Protein AF-A0A812S7A6-F1 (afdb_monomer_lite)

Sequence (115 aa):
EIRSRLQELPEWMLEGLEVVQLSRLTKKKLSFPCYGMQWGAAIYLYPMDESLIEYFPHPPRPEQVVEAKMFGAVWEEDEDGYWRLEWTEDTIKDFYLNNVLIHELGHLLDTRNNN

pLDDT: mean 81.8, std 12.56, range [34.72, 92.38]

Foldseek 3Di:
DLVVLVVVDDPVLLPLADEEAEDEDDPVCVVDVQQWDADGNYIYGYDDDPQQKDKAQDDDDPVVCVLCVVLPWDWDQDPVRIIMIHDDPRSVVCCCRPPNVVVNSVVVVVVVPPD

Secondary structure (DSSP, 8-state):
-HHHHHHTS-HHHHTT--EEEEPPP-GGGGS----EEEETTEEEE-PPPTT-EEEESSPPPHHHHHHHHHHT-EEEE-TTS-EEEE--HHHHHHHIIIIIHHHHHHHHHHGGG--

Radius of gyration: 15.59 Å; chains: 1; bounding box: 33×32×45 Å

Structure (mmCIF, N/CA/C/O backbone):
data_AF-A0A812S7A6-F1
#
_entry.id   AF-A0A812S7A6-F1
#
loop_
_atom_site.group_PDB
_ato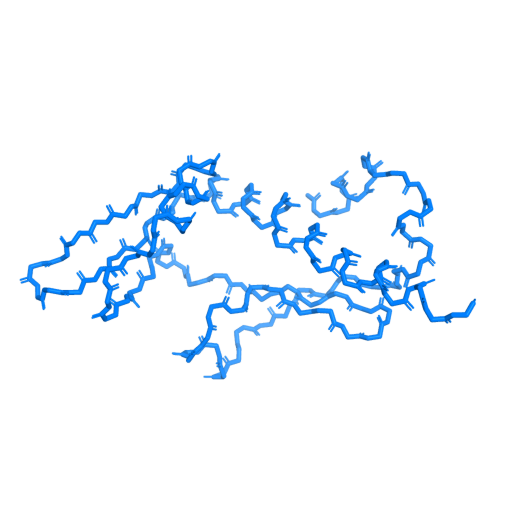m_site.id
_atom_site.type_symbol
_atom_site.label_atom_id
_atom_site.label_alt_id
_atom_site.label_comp_id
_atom_site.label_asym_id
_atom_site.label_entity_id
_atom_site.label_seq_id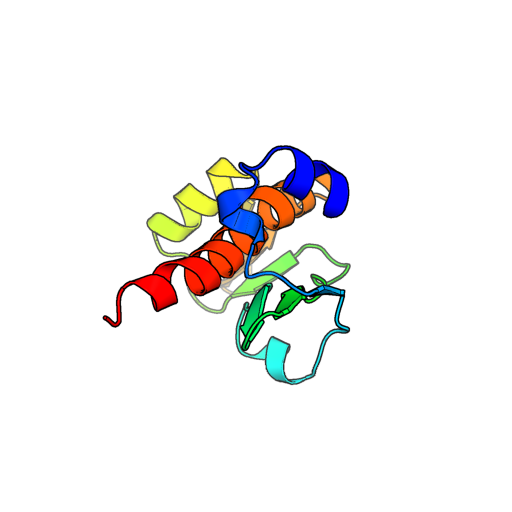
_atom_site.pdbx_PDB_ins_code
_atom_site.Cartn_x
_atom_site.Cartn_y
_atom_site.Cartn_z
_atom_site.occupancy
_atom_site.B_iso_or_equiv
_atom_site.auth_seq_id
_atom_site.auth_comp_id
_atom_site.auth_asym_id
_atom_site.auth_atom_id
_atom_site.pdbx_PDB_model_num
ATOM 1 N N . GLU A 1 1 ? 1.715 -8.389 11.767 1.00 84.25 1 GLU A N 1
ATOM 2 C CA . GLU A 1 1 ? 2.189 -7.166 11.085 1.00 84.25 1 GLU A CA 1
ATOM 3 C C . GLU A 1 1 ? 1.129 -6.072 11.066 1.00 84.25 1 GLU A C 1
ATOM 5 O O . GLU A 1 1 ? 1.308 -5.127 11.815 1.00 84.25 1 GLU A O 1
ATOM 10 N N . ILE A 1 2 ? -0.006 -6.217 10.362 1.00 86.56 2 ILE A N 1
ATOM 11 C CA . ILE A 1 2 ? -1.083 -5.190 10.333 1.00 86.56 2 ILE A CA 1
ATOM 12 C C . ILE A 1 2 ? -1.476 -4.710 11.733 1.00 86.56 2 ILE A C 1
ATOM 14 O O . ILE A 1 2 ? -1.446 -3.520 12.012 1.00 86.56 2 ILE A O 1
ATOM 18 N N . ARG A 1 3 ? -1.786 -5.637 12.648 1.00 88.06 3 ARG A N 1
ATOM 19 C CA . ARG A 1 3 ? -2.142 -5.283 14.030 1.00 88.06 3 ARG A CA 1
ATOM 20 C C . ARG A 1 3 ? -1.034 -4.500 14.741 1.00 88.06 3 ARG A C 1
ATOM 22 O O . ARG A 1 3 ? -1.339 -3.545 15.437 1.00 88.06 3 ARG A O 1
ATOM 29 N N . SER A 1 4 ? 0.221 -4.907 14.562 1.00 89.44 4 SER A N 1
ATOM 30 C CA . SER A 1 4 ? 1.379 -4.232 15.157 1.00 89.44 4 SER A CA 1
ATOM 31 C C . SER A 1 4 ? 1.514 -2.806 14.629 1.00 89.44 4 SER A C 1
ATOM 33 O O . SER A 1 4 ? 1.731 -1.897 15.413 1.00 89.44 4 SER A O 1
ATOM 35 N N . ARG A 1 5 ? 1.289 -2.598 13.326 1.00 88.62 5 ARG A N 1
ATOM 36 C CA . ARG A 1 5 ? 1.292 -1.261 12.719 1.00 88.62 5 ARG A CA 1
ATOM 37 C C . ARG A 1 5 ? 0.152 -0.388 13.212 1.00 88.62 5 ARG A C 1
ATOM 39 O O . ARG A 1 5 ? 0.383 0.755 13.570 1.00 88.62 5 ARG A O 1
ATOM 46 N N . LEU A 1 6 ? -1.058 -0.932 13.319 1.00 88.81 6 LEU A N 1
ATOM 47 C CA . LEU A 1 6 ? -2.182 -0.183 13.886 1.00 88.81 6 LEU A CA 1
ATOM 48 C C . LEU A 1 6 ? -1.914 0.226 15.343 1.00 88.81 6 LEU A C 1
ATOM 50 O O . LEU A 1 6 ? -2.278 1.323 15.730 1.00 88.81 6 LEU A O 1
ATOM 54 N N . GLN A 1 7 ? -1.229 -0.605 16.134 1.00 91.25 7 GLN A N 1
ATOM 55 C CA . GLN A 1 7 ? -0.857 -0.273 17.517 1.00 91.25 7 GLN A CA 1
ATOM 56 C C . GLN A 1 7 ? 0.149 0.884 17.638 1.00 91.25 7 GLN A C 1
ATOM 58 O O . GLN A 1 7 ? 0.256 1.466 18.714 1.00 91.25 7 GLN A O 1
ATOM 63 N N . GLU A 1 8 ? 0.886 1.211 16.574 1.00 91.50 8 GLU A N 1
ATOM 64 C CA . GLU A 1 8 ? 1.791 2.369 16.537 1.00 91.50 8 GLU A CA 1
ATOM 65 C C . GLU A 1 8 ? 1.027 3.688 16.311 1.00 91.50 8 GLU A C 1
ATOM 67 O O . GLU A 1 8 ? 1.576 4.767 16.543 1.00 91.50 8 GLU A O 1
ATOM 72 N N . LEU A 1 9 ? -0.237 3.617 15.876 1.00 88.81 9 LEU A N 1
ATOM 73 C CA . LEU A 1 9 ? -1.068 4.784 15.601 1.00 88.81 9 LEU A CA 1
ATOM 74 C C . LEU A 1 9 ? -1.777 5.291 16.867 1.00 88.81 9 LEU A C 1
ATOM 76 O O . LEU A 1 9 ? -2.104 4.510 17.764 1.00 88.81 9 LEU A O 1
ATOM 80 N N . PRO A 1 10 ? -2.074 6.601 16.943 1.00 91.12 10 PRO A N 1
ATOM 81 C CA . PRO A 1 10 ? -2.922 7.147 17.993 1.00 91.12 10 PRO A CA 1
ATOM 82 C C . PRO A 1 10 ? -4.297 6.468 18.037 1.00 91.12 10 PRO A C 1
ATOM 84 O O . PRO A 1 10 ? -4.929 6.274 17.001 1.00 91.12 10 PRO A O 1
ATOM 87 N N . GLU A 1 11 ? -4.801 6.195 19.242 1.00 88.69 11 GLU A N 1
ATOM 88 C CA . GLU A 1 11 ? -6.084 5.504 19.453 1.00 88.69 11 GLU A CA 1
ATOM 89 C C . GLU A 1 11 ? -7.255 6.179 18.721 1.00 88.69 11 GLU A C 1
ATOM 91 O O . GLU A 1 11 ? -8.072 5.497 18.105 1.00 88.69 11 GLU A O 1
ATOM 96 N N . TRP A 1 12 ? -7.275 7.517 18.680 1.00 88.25 12 TRP A N 1
ATOM 97 C CA . TRP A 1 12 ? -8.314 8.291 17.992 1.00 88.25 12 TRP A CA 1
ATOM 98 C C . TRP A 1 12 ? -8.409 7.995 16.487 1.00 88.25 12 TRP A C 1
ATOM 100 O O . TRP A 1 12 ? -9.479 8.152 15.901 1.00 88.25 12 TRP A O 1
ATOM 110 N N . MET A 1 13 ? -7.314 7.558 15.851 1.00 87.81 13 MET A N 1
ATOM 111 C CA . MET A 1 13 ? -7.323 7.173 14.436 1.00 87.81 13 MET A CA 1
ATOM 112 C C . MET A 1 13 ? -8.033 5.833 14.212 1.00 87.81 13 MET A C 1
ATOM 114 O O . MET A 1 13 ? -8.492 5.560 13.108 1.00 87.81 13 MET A O 1
ATOM 118 N N . LEU A 1 14 ? -8.121 4.993 15.246 1.00 89.75 14 LEU A N 1
ATOM 119 C CA . LEU A 1 14 ? -8.680 3.644 15.175 1.00 89.75 14 LEU A CA 1
ATOM 120 C C . LEU A 1 14 ? -10.127 3.566 15.675 1.00 89.75 14 LEU A C 1
ATOM 122 O O . LEU A 1 14 ? -10.774 2.551 15.448 1.00 89.75 14 LEU A O 1
ATOM 126 N N . GLU A 1 15 ? -10.644 4.611 16.330 1.00 87.06 15 GLU A N 1
ATOM 127 C CA . GLU A 1 15 ? -11.976 4.624 16.965 1.00 87.06 15 GLU A CA 1
ATOM 128 C C . GLU A 1 15 ? -13.115 4.188 16.033 1.00 87.06 15 GLU A C 1
ATOM 130 O O . GLU A 1 15 ? -14.055 3.532 16.474 1.00 87.06 15 GLU A O 1
ATOM 135 N N . GLY A 1 16 ? -13.044 4.558 14.752 1.00 85.94 16 GLY A N 1
ATOM 136 C CA . GLY A 1 16 ? -14.064 4.208 13.760 1.00 85.94 16 GLY A CA 1
ATOM 137 C C . GLY A 1 16 ? -13.768 2.935 12.964 1.00 85.94 16 GLY A C 1
ATOM 138 O O . GLY A 1 16 ? -14.576 2.565 12.116 1.00 85.94 16 GLY A O 1
ATOM 139 N N . LEU A 1 17 ? -12.624 2.283 13.191 1.00 91.31 17 LEU A N 1
ATOM 140 C CA . LEU A 1 17 ? -12.216 1.078 12.474 1.00 91.31 17 LEU A CA 1
ATOM 141 C C . LEU A 1 17 ? -12.701 -0.172 13.219 1.00 91.31 17 LEU A C 1
ATOM 143 O O . LEU A 1 17 ? -12.173 -0.534 14.267 1.00 91.31 17 LEU A O 1
ATOM 147 N N . GLU A 1 18 ? -13.665 -0.883 12.640 1.00 91.44 18 GLU A N 1
ATOM 148 C CA . GLU A 1 18 ? -14.190 -2.132 13.202 1.00 91.44 18 GLU A CA 1
ATOM 149 C C . GLU A 1 18 ? -13.374 -3.352 12.764 1.00 91.44 18 GLU A C 1
ATOM 151 O O . GLU A 1 18 ? -13.139 -4.273 13.550 1.00 91.44 18 GLU A O 1
ATOM 156 N N . VAL A 1 19 ? -12.943 -3.389 11.498 1.00 92.06 19 VAL A N 1
ATOM 157 C CA . VAL A 1 19 ? -12.259 -4.560 10.942 1.00 92.06 19 VAL A CA 1
ATOM 158 C C . VAL A 1 19 ? -11.303 -4.204 9.807 1.00 92.06 19 VAL A C 1
ATOM 160 O O . VAL A 1 19 ? -11.617 -3.413 8.920 1.00 92.06 19 VAL A O 1
ATOM 163 N N . VAL A 1 20 ? -10.143 -4.867 9.800 1.00 90.12 20 VAL A N 1
ATOM 164 C CA . VAL A 1 20 ? -9.281 -4.971 8.616 1.00 90.12 20 VAL A CA 1
ATOM 165 C C . VAL A 1 20 ? -9.400 -6.383 8.058 1.00 90.12 20 VAL A C 1
ATOM 167 O O . VAL A 1 20 ? -9.019 -7.353 8.718 1.00 90.12 20 VAL A O 1
ATOM 170 N N . GLN A 1 21 ? -9.940 -6.506 6.849 1.00 89.50 21 GLN A N 1
ATOM 171 C CA . GLN A 1 21 ? -10.179 -7.780 6.188 1.00 89.50 21 GLN A CA 1
ATOM 172 C C . GLN A 1 21 ? -9.162 -8.025 5.072 1.00 89.50 21 GLN A C 1
ATOM 174 O O . GLN A 1 21 ? -9.102 -7.295 4.083 1.00 89.50 21 GLN A O 1
ATOM 179 N N . LEU A 1 22 ? -8.426 -9.130 5.191 1.00 87.81 22 LEU A N 1
ATOM 180 C CA . LEU A 1 22 ? -7.615 -9.666 4.102 1.00 87.81 22 LEU A CA 1
ATOM 181 C C . LEU A 1 22 ? -8.528 -10.376 3.103 1.00 87.81 22 LEU A C 1
ATOM 183 O O . LEU A 1 22 ? -9.084 -11.441 3.382 1.00 87.81 22 LEU A O 1
ATOM 187 N N . SER A 1 23 ? -8.723 -9.753 1.949 1.00 82.19 23 SER A N 1
ATOM 188 C CA . SER A 1 23 ? -9.578 -10.262 0.883 1.00 82.19 23 SER A CA 1
ATOM 189 C C . SER A 1 23 ? -8.772 -11.066 -0.125 1.00 82.19 23 SER A C 1
ATOM 191 O O . SER A 1 23 ? -7.559 -10.932 -0.225 1.00 82.19 23 SER A O 1
ATOM 193 N N . ARG A 1 24 ? -9.445 -11.925 -0.893 1.00 74.31 24 ARG A N 1
ATOM 194 C CA . ARG A 1 24 ? -8.827 -12.605 -2.039 1.00 74.31 24 ARG A CA 1
ATOM 195 C C . ARG A 1 24 ? -8.888 -11.704 -3.265 1.00 74.31 24 ARG A C 1
ATOM 197 O O . ARG A 1 24 ? -9.790 -10.873 -3.380 1.00 74.31 24 ARG A O 1
ATOM 204 N N . LEU A 1 25 ? -7.960 -11.908 -4.196 1.00 67.38 25 LEU A N 1
ATOM 205 C CA . LEU A 1 25 ? -8.028 -11.300 -5.521 1.00 67.38 25 LEU A CA 1
ATOM 206 C C . LEU A 1 25 ? -9.405 -11.568 -6.148 1.00 67.38 25 LEU A C 1
ATOM 208 O O . LEU A 1 25 ? -9.849 -12.713 -6.243 1.00 67.38 25 LEU A O 1
ATOM 212 N N . THR A 1 26 ? -10.090 -10.506 -6.571 1.00 59.81 26 THR A N 1
ATOM 213 C CA . THR A 1 26 ? -11.308 -10.614 -7.381 1.00 59.81 26 THR A CA 1
ATOM 214 C C . THR A 1 26 ? -10.978 -10.236 -8.821 1.00 59.81 26 THR A C 1
ATOM 216 O O . THR A 1 26 ? -10.091 -9.421 -9.065 1.00 59.81 26 THR A O 1
ATOM 219 N N . LYS A 1 27 ? -11.706 -10.790 -9.801 1.00 52.97 27 LYS A N 1
ATOM 220 C CA . LYS A 1 27 ? -11.474 -10.525 -11.238 1.00 52.97 27 LYS A CA 1
ATOM 221 C C . LYS A 1 27 ? -11.494 -9.030 -11.611 1.00 52.97 27 LYS A C 1
ATOM 223 O O . LYS A 1 27 ? -10.924 -8.663 -12.629 1.00 52.97 27 LYS A O 1
ATOM 228 N N . LYS A 1 28 ? -12.112 -8.168 -10.788 1.00 49.06 28 LYS A N 1
ATOM 229 C CA . LYS A 1 28 ? -12.129 -6.702 -10.956 1.00 49.06 28 LYS A 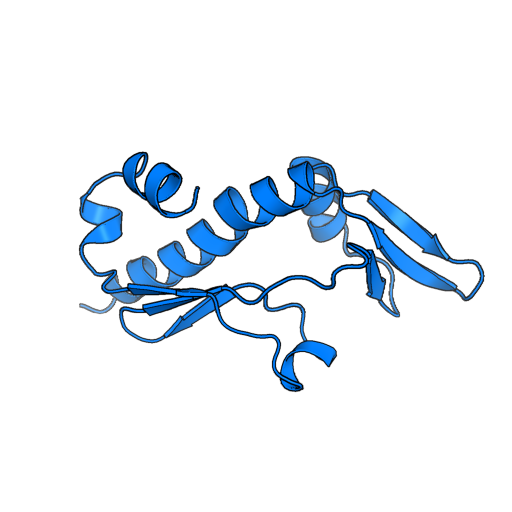CA 1
ATOM 230 C C . LYS A 1 28 ? -10.747 -6.047 -10.813 1.00 49.06 28 LYS A C 1
ATOM 232 O O . LYS A 1 28 ? -10.555 -4.956 -11.338 1.00 49.06 28 LYS A O 1
ATOM 237 N N . LYS A 1 29 ? -9.793 -6.703 -10.143 1.00 52.94 29 LYS A N 1
ATOM 238 C CA . LYS A 1 29 ? -8.444 -6.167 -9.899 1.00 52.94 29 LYS A CA 1
ATOM 239 C C . LYS A 1 29 ? -7.533 -6.188 -11.131 1.00 52.94 29 LYS A C 1
ATOM 241 O O . LYS A 1 29 ? -6.542 -5.479 -11.157 1.00 52.94 29 LYS A O 1
ATOM 246 N N . LEU A 1 30 ? -7.902 -6.930 -12.181 1.00 48.53 30 LEU A N 1
ATOM 247 C CA . LEU A 1 30 ? -7.172 -6.930 -13.457 1.00 48.53 30 LEU A CA 1
ATOM 248 C C . LEU A 1 30 ? -7.264 -5.590 -14.206 1.00 48.53 30 LEU A C 1
ATOM 250 O O . LEU A 1 30 ? -6.581 -5.407 -15.206 1.00 48.53 30 LEU A O 1
ATOM 254 N N . SER A 1 31 ? -8.127 -4.670 -13.764 1.00 41.25 31 SER A N 1
ATOM 255 C CA . SER A 1 31 ? -8.353 -3.391 -14.448 1.00 41.25 31 SER A CA 1
ATOM 256 C C . SER A 1 31 ? -7.953 -2.162 -13.631 1.00 41.25 31 SER A C 1
ATOM 258 O O . SER A 1 31 ? -7.873 -1.084 -14.209 1.00 41.25 31 SER A O 1
ATOM 260 N N . PHE A 1 32 ? -7.697 -2.296 -12.323 1.00 48.88 32 PHE A N 1
ATOM 261 C CA . PHE A 1 32 ? -7.319 -1.174 -11.459 1.00 48.88 32 PHE A CA 1
ATOM 262 C C . PHE A 1 32 ? -6.382 -1.640 -10.333 1.00 48.88 32 PHE A C 1
ATOM 264 O O . PHE A 1 32 ? -6.739 -2.592 -9.627 1.00 48.88 32 PHE A O 1
ATOM 271 N N . PRO A 1 33 ? -5.233 -0.969 -10.112 1.00 55.69 33 PRO A N 1
ATOM 272 C CA . PRO A 1 33 ? -4.323 -1.250 -9.004 1.00 55.69 33 PRO A CA 1
ATOM 273 C C . PRO A 1 33 ? -4.910 -0.708 -7.689 1.00 55.69 33 PRO A C 1
ATOM 275 O O . PRO A 1 33 ? -4.414 0.242 -7.096 1.00 55.69 33 PRO A O 1
ATOM 278 N N . CYS A 1 34 ? -6.027 -1.286 -7.243 1.00 67.25 34 CYS A N 1
ATOM 279 C CA . CYS A 1 34 ? -6.625 -1.000 -5.941 1.00 67.25 34 CYS A CA 1
ATOM 280 C C . CYS A 1 34 ? -6.210 -2.101 -4.964 1.00 67.25 34 CYS A C 1
ATOM 282 O O . CYS A 1 34 ? -6.768 -3.203 -4.957 1.00 67.25 34 CYS A O 1
ATOM 284 N N . TYR A 1 35 ? -5.181 -1.810 -4.173 1.00 79.00 35 TYR A N 1
ATOM 285 C CA . TYR A 1 35 ? -4.652 -2.700 -3.137 1.00 79.00 35 TYR A CA 1
ATOM 286 C C . TYR A 1 35 ? -5.389 -2.571 -1.804 1.00 79.00 35 TYR A C 1
ATOM 288 O O . TYR A 1 35 ? -5.405 -3.518 -1.014 1.00 79.00 35 TYR A O 1
ATOM 296 N N . GLY A 1 36 ? -6.058 -1.439 -1.610 1.00 83.69 36 GLY A N 1
ATOM 297 C CA . GLY A 1 36 ? -6.936 -1.143 -0.495 1.00 83.69 36 GLY A CA 1
ATOM 298 C C . GLY A 1 36 ? -8.328 -0.754 -0.981 1.00 83.69 36 GLY A C 1
ATOM 299 O O . GLY A 1 36 ? -8.534 -0.415 -2.149 1.00 83.69 36 GLY A O 1
ATOM 300 N N . MET A 1 37 ? -9.296 -0.886 -0.084 1.00 85.12 37 MET A N 1
ATOM 301 C CA . MET A 1 37 ? -10.599 -0.254 -0.203 1.00 85.12 37 MET A CA 1
ATOM 302 C C . MET A 1 37 ? -11.186 -0.062 1.188 1.00 85.12 37 MET A C 1
ATOM 304 O O . MET A 1 37 ? -11.400 -1.033 1.914 1.00 85.12 37 MET A O 1
ATOM 308 N N . GLN A 1 38 ? -11.519 1.169 1.531 1.00 87.44 38 GLN A N 1
ATOM 309 C CA . GLN A 1 38 ? -12.354 1.486 2.675 1.00 87.44 38 GLN A CA 1
ATOM 310 C C . GLN A 1 38 ? -13.843 1.405 2.294 1.00 87.44 38 GLN A C 1
ATOM 312 O O . GLN A 1 38 ? -14.271 1.865 1.234 1.00 87.44 38 GLN A O 1
ATOM 317 N N . TRP A 1 39 ? -14.652 0.786 3.158 1.00 84.88 39 TRP A N 1
ATOM 318 C CA . TRP A 1 39 ? -16.111 0.775 3.042 1.00 84.88 39 TRP A CA 1
ATOM 319 C C . TRP A 1 39 ? -16.764 0.707 4.425 1.00 84.88 39 TRP A C 1
ATOM 321 O O . TRP A 1 39 ? -16.639 -0.286 5.144 1.00 84.88 39 TRP A O 1
ATOM 331 N N . GLY A 1 40 ? -17.493 1.761 4.800 1.00 87.38 40 GLY A N 1
ATOM 332 C CA . GLY A 1 40 ? -18.053 1.893 6.148 1.00 87.38 40 GLY A CA 1
ATOM 333 C C . GLY A 1 40 ? -16.952 1.907 7.215 1.00 87.38 40 GLY A C 1
ATOM 334 O O . GLY A 1 40 ? -15.969 2.626 7.086 1.00 87.38 40 GLY A O 1
ATOM 335 N N . ALA A 1 41 ? -17.083 1.090 8.254 1.00 88.31 41 ALA A N 1
ATOM 336 C CA . ALA A 1 41 ? -16.069 0.958 9.304 1.00 88.31 41 ALA A CA 1
ATOM 337 C C . ALA A 1 41 ? -14.989 -0.101 8.990 1.00 88.31 41 ALA A C 1
ATOM 339 O O . ALA A 1 41 ? -14.235 -0.506 9.875 1.00 88.31 41 ALA A O 1
ATOM 340 N N . ALA A 1 42 ? -14.931 -0.599 7.749 1.00 88.88 42 ALA A N 1
ATOM 341 C CA . ALA A 1 42 ? -14.044 -1.685 7.349 1.00 88.88 42 ALA A CA 1
ATOM 342 C C . ALA A 1 42 ? -12.996 -1.235 6.324 1.00 88.88 42 ALA A C 1
ATOM 344 O O . ALA A 1 42 ? -13.294 -0.477 5.399 1.00 88.88 42 ALA A O 1
ATOM 345 N N . ILE A 1 43 ? -11.785 -1.778 6.457 1.00 89.81 43 ILE A N 1
ATOM 346 C CA . ILE A 1 43 ? -10.719 -1.685 5.453 1.00 89.81 43 ILE A CA 1
ATOM 347 C C . ILE A 1 43 ? -10.505 -3.069 4.846 1.00 89.81 43 ILE A C 1
ATOM 349 O O . ILE A 1 43 ? -10.251 -4.045 5.552 1.00 89.81 43 ILE A O 1
ATOM 353 N N . TYR A 1 44 ? -10.569 -3.152 3.525 1.00 88.19 44 TYR A N 1
ATOM 354 C CA . TYR A 1 44 ? -10.297 -4.353 2.752 1.00 88.19 44 TYR A CA 1
ATOM 355 C C . TYR A 1 44 ? -8.923 -4.226 2.108 1.00 88.19 44 TYR A C 1
ATOM 357 O O . TYR A 1 44 ? -8.689 -3.317 1.318 1.00 88.19 44 TYR A O 1
ATOM 365 N N . LEU A 1 45 ? -8.023 -5.157 2.417 1.00 87.19 45 LEU A N 1
ATOM 366 C CA . LEU A 1 45 ? -6.723 -5.260 1.760 1.00 87.19 45 LEU A CA 1
ATOM 367 C C . LEU A 1 45 ? -6.746 -6.449 0.805 1.00 87.19 45 LEU A C 1
ATOM 369 O O . LEU A 1 45 ? -7.111 -7.561 1.195 1.00 87.19 45 LEU A O 1
ATOM 373 N N . TYR A 1 46 ? -6.370 -6.220 -0.447 1.00 85.00 46 TYR A N 1
ATOM 374 C CA . TYR A 1 46 ? -6.347 -7.243 -1.492 1.00 85.00 46 TYR A CA 1
ATOM 375 C C . TYR A 1 46 ? -4.909 -7.651 -1.780 1.00 85.00 46 TYR A C 1
ATOM 377 O O . TYR A 1 46 ? -4.099 -6.751 -1.927 1.00 85.00 46 TYR A O 1
ATOM 385 N N . PRO A 1 47 ? -4.586 -8.937 -1.994 1.00 79.00 47 PRO A N 1
ATOM 386 C CA . PRO A 1 47 ? -3.209 -9.399 -2.141 1.00 79.00 47 PRO A CA 1
ATOM 387 C C . PRO A 1 47 ? -2.612 -8.901 -3.456 1.00 79.00 47 PRO A C 1
ATOM 389 O O . PRO A 1 47 ? -3.347 -8.753 -4.433 1.00 79.00 47 PRO A O 1
ATOM 392 N N . MET A 1 48 ? -1.306 -8.657 -3.507 1.00 75.44 48 MET A N 1
ATOM 393 C CA . MET A 1 48 ? -0.603 -8.446 -4.774 1.00 75.44 48 MET A CA 1
ATOM 394 C C . MET A 1 48 ? -0.477 -9.774 -5.529 1.00 75.44 48 MET A C 1
ATOM 396 O O . MET A 1 48 ? -0.694 -10.843 -4.955 1.00 75.44 48 MET A O 1
ATOM 400 N N . ASP A 1 49 ? -0.185 -9.687 -6.822 1.00 75.25 49 ASP A N 1
ATOM 401 C CA . ASP A 1 49 ? 0.240 -10.840 -7.602 1.00 75.25 49 ASP A CA 1
ATOM 402 C C . ASP A 1 49 ? 1.509 -11.475 -7.000 1.00 75.25 49 ASP A C 1
ATOM 404 O O . ASP A 1 49 ? 2.399 -10.765 -6.530 1.00 75.25 49 ASP A O 1
ATOM 408 N N . GLU A 1 50 ? 1.593 -12.807 -7.003 1.00 77.88 50 GLU A N 1
ATOM 409 C CA . GLU A 1 50 ? 2.739 -13.548 -6.449 1.00 77.88 50 GLU A CA 1
ATOM 410 C C . GLU A 1 50 ? 4.039 -13.294 -7.221 1.00 77.88 50 GLU A C 1
ATOM 412 O O . GLU A 1 50 ? 5.121 -13.481 -6.671 1.00 77.88 50 GLU A O 1
ATOM 417 N N . SER A 1 51 ? 3.944 -12.844 -8.475 1.00 83.62 51 SER A N 1
ATOM 418 C CA . SER A 1 51 ? 5.103 -12.435 -9.268 1.00 83.62 51 SER A CA 1
ATOM 419 C C . SER A 1 51 ? 5.784 -11.178 -8.732 1.00 83.62 51 SER A C 1
ATOM 421 O O . SER A 1 51 ? 6.937 -10.953 -9.080 1.00 83.62 51 SER A O 1
ATOM 423 N N . LEU A 1 52 ? 5.097 -10.374 -7.904 1.00 86.38 52 LEU A N 1
ATOM 424 C CA . LEU A 1 52 ? 5.546 -9.052 -7.443 1.00 86.38 52 LEU A CA 1
ATOM 425 C C . LEU A 1 52 ? 5.862 -8.071 -8.584 1.00 86.38 52 LEU A C 1
ATOM 427 O O . LEU A 1 52 ? 6.546 -7.069 -8.379 1.00 86.38 52 LEU A O 1
ATOM 431 N N . ILE A 1 53 ? 5.346 -8.358 -9.779 1.00 86.00 53 ILE A N 1
ATOM 432 C CA . ILE A 1 53 ? 5.541 -7.561 -10.981 1.00 86.00 53 ILE A CA 1
ATOM 433 C C . ILE A 1 53 ? 4.171 -7.117 -11.480 1.00 86.00 53 ILE A C 1
ATOM 435 O O . ILE A 1 53 ? 3.255 -7.918 -11.666 1.00 86.00 53 ILE A O 1
ATOM 439 N N . GLU A 1 54 ? 4.034 -5.822 -11.727 1.00 83.94 54 GLU A N 1
ATOM 440 C CA . GLU A 1 54 ? 2.843 -5.241 -12.336 1.00 83.94 54 GLU A CA 1
ATOM 441 C C . GLU A 1 54 ? 3.171 -4.701 -13.722 1.00 83.94 54 GLU A C 1
ATOM 443 O O . GLU A 1 54 ? 4.156 -3.986 -13.889 1.00 83.94 54 GLU A O 1
ATOM 448 N N . TYR A 1 55 ? 2.320 -4.994 -14.703 1.00 84.88 55 TYR A N 1
ATOM 449 C CA . TYR A 1 55 ? 2.506 -4.553 -16.083 1.00 84.88 55 TYR A CA 1
ATOM 450 C C . TYR A 1 55 ? 1.552 -3.417 -16.436 1.00 84.88 55 TYR A C 1
ATOM 452 O O . TYR A 1 55 ? 0.340 -3.500 -16.222 1.00 84.88 55 TYR A O 1
ATOM 460 N N . PHE A 1 56 ? 2.102 -2.377 -17.050 1.00 84.88 56 PHE A N 1
ATOM 461 C CA . PHE A 1 56 ? 1.398 -1.172 -17.448 1.00 84.88 56 PHE A CA 1
ATOM 462 C C . PHE A 1 56 ? 1.646 -0.870 -18.930 1.00 84.88 56 PHE A C 1
ATOM 464 O O . PHE A 1 56 ? 2.779 -0.933 -19.399 1.00 84.88 56 PHE A O 1
ATOM 471 N N . PRO A 1 57 ? 0.605 -0.496 -19.694 1.00 84.62 57 PRO A N 1
ATOM 472 C CA . PRO A 1 57 ? 0.751 -0.172 -21.115 1.00 84.62 57 PRO A CA 1
ATOM 473 C C . PRO A 1 57 ? 1.335 1.225 -21.379 1.00 84.62 57 PRO A C 1
ATOM 475 O O . PRO A 1 57 ? 1.548 1.588 -22.530 1.00 84.62 57 PRO A O 1
ATOM 478 N N . HIS A 1 58 ? 1.539 2.040 -20.341 1.00 85.50 58 HIS A N 1
ATOM 479 C CA . HIS A 1 58 ? 2.015 3.417 -20.461 1.00 85.50 58 HIS A CA 1
ATOM 480 C C . HIS A 1 58 ? 3.102 3.694 -19.418 1.00 85.50 58 HIS A C 1
ATOM 482 O O . HIS A 1 58 ? 3.052 3.099 -18.337 1.00 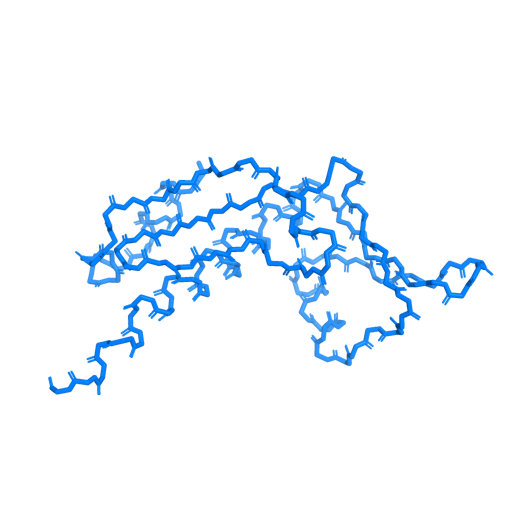85.50 58 HIS A O 1
ATOM 488 N N . PRO A 1 59 ? 4.026 4.632 -19.697 1.00 88.62 59 PRO A N 1
ATOM 489 C CA . PRO A 1 59 ? 5.046 5.031 -18.740 1.00 88.62 59 PRO A CA 1
ATOM 490 C C . PRO A 1 59 ? 4.432 5.594 -17.453 1.00 88.62 59 PRO A C 1
ATOM 492 O O . PRO A 1 59 ? 3.390 6.264 -17.502 1.00 88.62 59 PRO A O 1
ATOM 495 N N . PRO A 1 60 ? 5.083 5.378 -16.299 1.00 87.19 60 PRO A N 1
ATOM 496 C CA . PRO A 1 60 ? 4.624 5.925 -15.034 1.00 87.19 60 PRO A CA 1
ATOM 497 C C . PRO A 1 60 ? 4.695 7.453 -15.040 1.00 87.19 60 PRO A C 1
ATOM 499 O O . PRO A 1 60 ? 5.611 8.067 -15.594 1.00 87.19 60 PRO A O 1
ATOM 502 N N . ARG A 1 61 ? 3.744 8.095 -14.358 1.00 88.25 61 ARG A N 1
ATOM 503 C CA . ARG A 1 61 ? 3.824 9.536 -14.088 1.00 88.25 61 ARG A CA 1
ATOM 504 C C . ARG A 1 61 ? 4.979 9.820 -13.116 1.00 88.25 61 ARG A C 1
ATOM 506 O O . ARG A 1 61 ? 5.277 8.967 -12.279 1.00 88.25 61 ARG A O 1
ATOM 513 N N . PRO A 1 62 ? 5.577 11.027 -13.131 1.00 87.94 62 PRO A N 1
ATOM 514 C CA . PRO A 1 62 ? 6.672 11.372 -12.220 1.00 87.94 62 PRO A CA 1
ATOM 515 C C . PRO A 1 62 ? 6.358 11.111 -10.739 1.00 87.94 62 PRO A C 1
ATOM 517 O O . PRO A 1 62 ? 7.204 10.598 -10.014 1.00 87.94 62 PRO A O 1
ATOM 520 N N . GLU A 1 63 ? 5.128 11.392 -10.308 1.00 84.94 63 GLU A N 1
ATOM 521 C CA . GLU A 1 63 ? 4.649 11.130 -8.943 1.00 84.94 63 GLU A CA 1
ATOM 522 C C . GLU A 1 63 ? 4.689 9.635 -8.588 1.00 84.94 63 GLU A C 1
ATOM 524 O O . GLU A 1 63 ? 5.150 9.276 -7.510 1.00 84.94 63 GLU A O 1
ATOM 529 N N . GLN A 1 64 ? 4.299 8.761 -9.521 1.00 83.75 64 GLN A N 1
ATOM 530 C CA . GLN A 1 64 ? 4.308 7.304 -9.334 1.00 83.75 64 GLN A CA 1
ATOM 531 C C . GLN A 1 64 ? 5.734 6.747 -9.276 1.00 83.75 64 GLN A C 1
ATOM 533 O O . GLN A 1 64 ? 6.000 5.789 -8.556 1.00 83.75 64 GLN A O 1
ATOM 538 N N . VAL A 1 65 ? 6.671 7.356 -10.011 1.00 86.56 65 VAL A N 1
ATOM 539 C CA . VAL A 1 65 ? 8.096 7.003 -9.925 1.00 86.56 65 VAL A CA 1
ATOM 540 C C . VAL A 1 65 ? 8.664 7.390 -8.563 1.00 86.56 65 VAL A C 1
ATOM 542 O O . VAL A 1 65 ? 9.427 6.625 -7.977 1.00 86.56 65 VAL A O 1
ATOM 545 N N . VAL A 1 66 ? 8.319 8.579 -8.062 1.00 86.38 66 VAL A N 1
ATOM 546 C CA . VAL A 1 66 ? 8.770 9.051 -6.747 1.00 86.38 66 VAL A CA 1
ATOM 547 C C . VAL A 1 66 ? 8.201 8.171 -5.639 1.00 86.38 66 VAL A C 1
ATOM 549 O O . VAL A 1 66 ? 8.967 7.708 -4.800 1.00 86.38 66 VAL A O 1
ATOM 552 N N . GLU A 1 67 ? 6.898 7.895 -5.668 1.00 82.75 67 GLU A N 1
ATOM 553 C CA . GLU A 1 67 ? 6.230 7.021 -4.703 1.00 82.75 67 GLU A CA 1
ATOM 554 C C . GLU A 1 67 ? 6.842 5.616 -4.699 1.00 82.75 67 GLU A C 1
ATOM 556 O O . GLU A 1 67 ? 7.302 5.161 -3.656 1.00 82.75 67 GLU A O 1
ATOM 561 N N . ALA A 1 68 ? 6.950 4.961 -5.859 1.00 84.50 68 ALA A N 1
ATOM 562 C CA . ALA A 1 68 ? 7.572 3.642 -5.968 1.00 84.50 68 ALA A CA 1
ATOM 563 C C . ALA A 1 68 ? 8.989 3.626 -5.370 1.00 84.50 68 ALA A C 1
ATOM 565 O O . ALA A 1 68 ? 9.317 2.760 -4.558 1.00 84.50 68 ALA A O 1
ATOM 566 N N . LYS A 1 69 ? 9.809 4.638 -5.685 1.00 86.62 69 LYS A N 1
ATOM 567 C CA . LYS A 1 69 ? 11.169 4.767 -5.143 1.00 86.62 69 LYS A CA 1
ATOM 568 C C . LYS A 1 69 ? 11.206 4.968 -3.630 1.00 86.62 69 LYS A C 1
ATOM 570 O O . LYS A 1 69 ? 12.129 4.461 -3.001 1.00 86.62 69 LYS A O 1
ATOM 575 N N . MET A 1 70 ? 10.240 5.680 -3.042 1.00 84.88 70 MET A N 1
ATOM 576 C CA . MET A 1 70 ? 10.161 5.858 -1.583 1.00 84.88 70 MET A CA 1
ATOM 577 C C . MET A 1 70 ? 10.010 4.523 -0.851 1.00 84.88 70 MET A C 1
ATOM 579 O O . MET A 1 70 ? 10.541 4.375 0.247 1.00 84.88 70 MET A O 1
ATOM 583 N N . PHE A 1 71 ? 9.333 3.558 -1.473 1.00 83.31 71 PHE A N 1
ATOM 584 C CA . PHE A 1 71 ? 9.140 2.218 -0.922 1.00 83.31 71 PHE A CA 1
ATOM 585 C C . PHE A 1 71 ? 10.129 1.187 -1.477 1.00 83.31 71 PHE A C 1
ATOM 587 O O . PHE A 1 71 ? 10.092 0.043 -1.052 1.00 83.31 71 PHE A O 1
ATOM 594 N N . GLY A 1 72 ? 11.041 1.578 -2.374 1.00 86.62 72 GLY A N 1
ATOM 595 C CA . GLY A 1 72 ? 12.086 0.709 -2.928 1.00 86.62 72 GLY A CA 1
ATOM 596 C C . GLY A 1 72 ? 11.664 -0.142 -4.131 1.00 86.62 72 GLY A C 1
ATOM 597 O O . GLY A 1 72 ? 12.382 -1.073 -4.486 1.00 86.62 72 GLY A O 1
ATOM 598 N N . ALA A 1 73 ? 10.533 0.168 -4.764 1.00 88.44 73 ALA A N 1
ATOM 599 C CA . ALA A 1 73 ? 10.137 -0.429 -6.036 1.00 88.44 73 ALA A CA 1
ATOM 600 C C . ALA A 1 73 ? 10.887 0.189 -7.224 1.00 88.44 73 ALA A C 1
ATOM 602 O O . ALA A 1 73 ? 11.287 1.362 -7.197 1.00 88.44 73 ALA A O 1
ATOM 603 N N . VAL A 1 74 ? 11.033 -0.598 -8.290 1.00 90.81 74 VAL A N 1
ATOM 604 C CA . VAL A 1 74 ? 11.757 -0.202 -9.504 1.00 90.81 74 VAL A CA 1
ATOM 605 C C . VAL A 1 74 ? 10.821 -0.240 -10.706 1.00 90.81 74 VAL A C 1
ATOM 607 O O . VAL A 1 74 ? 10.113 -1.215 -10.930 1.00 90.81 74 VAL A O 1
ATOM 610 N N . TRP A 1 75 ? 10.830 0.846 -11.477 1.00 91.12 75 TRP A N 1
ATOM 611 C CA . TRP A 1 75 ? 10.174 0.913 -12.778 1.00 91.12 75 TRP A CA 1
ATOM 612 C C . TRP A 1 75 ? 11.175 0.579 -13.875 1.00 91.12 75 TRP A C 1
ATOM 614 O O . TRP A 1 75 ? 12.235 1.206 -13.938 1.00 91.12 75 TRP A O 1
ATOM 624 N N . GLU A 1 76 ? 10.804 -0.334 -14.764 1.00 92.38 76 GLU A N 1
ATOM 625 C CA . GLU A 1 76 ? 11.588 -0.698 -15.941 1.00 92.38 76 GLU A CA 1
ATOM 626 C C . GLU A 1 76 ? 10.705 -0.719 -17.193 1.00 92.38 76 GLU A C 1
ATOM 628 O O . GLU A 1 76 ? 9.518 -1.043 -17.133 1.00 92.38 76 GLU A O 1
ATOM 633 N N . GLU A 1 77 ? 11.285 -0.340 -18.328 1.00 91.94 77 GLU A N 1
ATOM 634 C CA . GLU A 1 77 ? 10.659 -0.493 -19.640 1.00 91.94 77 GLU A CA 1
ATOM 635 C C . GLU A 1 77 ? 11.038 -1.871 -20.194 1.00 91.94 77 GLU A C 1
ATOM 637 O O . GLU A 1 77 ? 12.215 -2.234 -20.214 1.00 91.94 77 GLU A O 1
ATOM 642 N N . ASP A 1 78 ? 10.035 -2.645 -20.592 1.00 87.44 78 ASP A N 1
ATOM 643 C CA . ASP A 1 78 ? 10.185 -3.967 -21.193 1.00 87.44 78 ASP A CA 1
ATOM 644 C C . ASP A 1 78 ? 10.437 -3.857 -22.708 1.00 87.44 78 ASP A C 1
ATOM 646 O O . ASP A 1 78 ? 10.113 -2.848 -23.341 1.00 87.44 78 ASP A O 1
ATOM 650 N N . GLU A 1 79 ? 10.972 -4.916 -23.315 1.00 81.44 79 GLU A N 1
ATOM 651 C CA . GLU A 1 79 ? 11.334 -4.959 -24.741 1.00 81.44 79 GLU A CA 1
ATOM 652 C C . GLU A 1 79 ? 10.126 -4.737 -25.670 1.00 81.44 79 GLU A C 1
ATOM 654 O O . GLU A 1 79 ? 10.266 -4.184 -26.762 1.00 81.44 79 GLU A O 1
ATOM 659 N N . ASP A 1 80 ? 8.928 -5.104 -25.210 1.00 83.75 80 ASP A N 1
ATOM 660 C CA . ASP A 1 80 ? 7.661 -4.951 -25.932 1.00 83.75 80 ASP A CA 1
ATOM 661 C C . ASP A 1 80 ? 7.021 -3.551 -25.771 1.00 83.75 80 ASP A C 1
ATOM 663 O O . ASP A 1 80 ? 5.893 -3.323 -26.219 1.00 83.75 80 ASP A O 1
ATOM 667 N N . GLY A 1 81 ? 7.708 -2.600 -25.122 1.00 83.31 81 GLY A N 1
ATOM 668 C CA . GLY A 1 81 ? 7.214 -1.236 -24.873 1.00 83.31 81 GLY A CA 1
ATOM 669 C C . GLY A 1 81 ? 6.196 -1.127 -23.730 1.00 83.31 81 GLY A C 1
ATOM 670 O O . GLY A 1 81 ? 5.574 -0.077 -23.544 1.00 83.31 81 GLY A O 1
ATOM 671 N N . TYR A 1 82 ? 6.013 -2.205 -22.964 1.00 88.12 82 TYR A N 1
ATOM 672 C CA . TYR A 1 82 ? 5.290 -2.181 -21.695 1.00 88.12 82 TYR A CA 1
ATOM 673 C C . TYR A 1 82 ? 6.193 -1.670 -20.577 1.00 88.12 82 TYR A C 1
ATOM 675 O O . TYR A 1 82 ? 7.413 -1.736 -20.654 1.00 88.12 82 TYR A O 1
ATOM 683 N N . TRP A 1 83 ? 5.582 -1.178 -19.511 1.00 89.19 83 TRP A N 1
ATOM 684 C CA . TRP A 1 83 ? 6.279 -0.747 -18.309 1.00 89.19 83 TRP A CA 1
ATOM 685 C C . TRP A 1 83 ? 5.984 -1.720 -17.189 1.00 89.19 83 TRP A C 1
ATOM 687 O O . TRP A 1 83 ? 4.819 -2.000 -16.910 1.00 89.19 83 TRP A O 1
ATOM 697 N N . ARG A 1 84 ? 7.028 -2.222 -16.539 1.00 89.62 84 ARG A N 1
ATOM 698 C CA . ARG A 1 84 ? 6.898 -3.097 -15.382 1.00 89.62 84 ARG A CA 1
ATOM 699 C C . ARG A 1 84 ? 7.303 -2.374 -14.107 1.00 89.62 84 ARG A C 1
ATOM 701 O O . ARG A 1 84 ? 8.281 -1.626 -14.088 1.00 89.62 84 ARG A O 1
ATOM 708 N N . LEU A 1 85 ? 6.527 -2.593 -13.054 1.00 88.69 85 LEU A N 1
ATOM 709 C CA . LEU A 1 85 ? 6.841 -2.172 -11.697 1.00 88.69 85 LEU A CA 1
ATOM 710 C C . LEU A 1 85 ? 7.185 -3.411 -10.884 1.00 88.69 85 LEU A C 1
ATOM 712 O O . LEU A 1 85 ? 6.329 -4.274 -10.696 1.00 88.69 85 LEU A O 1
ATOM 716 N N . GLU A 1 86 ? 8.428 -3.487 -10.426 1.00 89.81 86 GLU A N 1
ATOM 717 C CA . GLU A 1 86 ? 8.936 -4.621 -9.666 1.00 89.81 86 GLU A CA 1
ATOM 718 C C . GLU A 1 86 ? 9.032 -4.292 -8.181 1.00 89.81 86 GLU A C 1
ATOM 720 O O . GLU A 1 86 ? 9.587 -3.261 -7.772 1.00 89.81 86 GLU A O 1
ATOM 725 N N . TRP A 1 87 ? 8.526 -5.218 -7.375 1.00 88.56 87 TRP A N 1
ATOM 726 C CA . TRP A 1 87 ? 8.606 -5.185 -5.928 1.00 88.56 87 TRP A CA 1
ATOM 727 C C . TRP A 1 87 ? 9.419 -6.370 -5.405 1.00 88.56 87 TRP A C 1
ATOM 729 O O . TRP A 1 87 ? 9.458 -7.449 -5.990 1.00 88.56 87 TRP A O 1
ATOM 739 N N . THR A 1 88 ? 10.040 -6.187 -4.246 1.00 88.44 88 THR A N 1
ATOM 740 C CA . THR A 1 88 ? 10.514 -7.291 -3.413 1.00 88.44 88 THR A CA 1
ATOM 741 C C . THR A 1 88 ? 9.472 -7.556 -2.335 1.00 88.44 88 THR A C 1
ATOM 743 O O . THR A 1 88 ? 8.618 -6.711 -2.064 1.00 88.44 88 THR A O 1
ATOM 746 N N . GLU A 1 89 ? 9.535 -8.718 -1.683 1.00 86.31 89 GLU A N 1
ATOM 747 C CA . GLU A 1 89 ? 8.617 -9.016 -0.579 1.00 86.31 89 GLU A CA 1
ATOM 748 C C . GLU A 1 89 ? 8.669 -7.968 0.538 1.00 86.31 89 GLU A C 1
ATOM 750 O O . GLU A 1 89 ? 7.648 -7.680 1.160 1.00 86.31 89 GLU A O 1
ATOM 755 N N . ASP A 1 90 ? 9.843 -7.408 0.812 1.00 86.06 90 ASP A N 1
ATOM 756 C CA . ASP A 1 90 ? 10.008 -6.432 1.884 1.00 86.06 90 ASP A CA 1
ATOM 757 C C . ASP A 1 90 ? 9.475 -5.060 1.459 1.00 86.06 90 ASP A C 1
ATOM 759 O O . ASP A 1 90 ? 8.716 -4.435 2.202 1.00 86.06 90 ASP A O 1
ATOM 763 N N . THR A 1 91 ? 9.784 -4.623 0.233 1.00 86.50 91 THR A N 1
ATOM 764 C CA . THR A 1 91 ? 9.335 -3.318 -0.279 1.00 86.50 91 THR A CA 1
ATOM 765 C C . THR A 1 91 ? 7.825 -3.280 -0.453 1.00 86.50 91 THR A C 1
ATOM 767 O O . THR A 1 91 ? 7.187 -2.280 -0.112 1.00 86.50 91 THR A O 1
ATOM 770 N N . ILE A 1 92 ? 7.219 -4.388 -0.898 1.00 83.75 92 ILE A N 1
ATOM 771 C CA . ILE A 1 92 ? 5.767 -4.440 -1.025 1.00 83.75 92 ILE A CA 1
ATOM 772 C C . ILE A 1 92 ? 5.069 -4.443 0.331 1.00 83.75 92 ILE A C 1
ATOM 774 O O . ILE A 1 92 ? 4.033 -3.795 0.485 1.00 83.75 92 ILE A O 1
ATOM 778 N N . LYS A 1 93 ? 5.623 -5.131 1.337 1.00 85.62 93 LYS A N 1
ATOM 779 C CA . LYS A 1 93 ? 5.063 -5.118 2.697 1.00 85.62 93 LYS A CA 1
ATOM 780 C C . LYS A 1 93 ? 5.063 -3.702 3.257 1.00 85.62 93 LYS A C 1
ATOM 782 O O . LYS A 1 93 ? 4.039 -3.265 3.784 1.00 85.62 93 LYS A O 1
ATOM 787 N N . ASP A 1 94 ? 6.164 -2.973 3.095 1.00 85.38 94 ASP A N 1
ATOM 788 C CA . ASP A 1 94 ? 6.254 -1.586 3.548 1.00 85.38 94 ASP A CA 1
ATOM 789 C C . ASP A 1 94 ? 5.290 -0.667 2.792 1.00 85.38 94 ASP A C 1
ATOM 791 O O . ASP A 1 94 ? 4.612 0.145 3.425 1.00 85.38 94 ASP A O 1
ATOM 795 N N . PHE A 1 95 ? 5.146 -0.827 1.474 1.00 84.62 95 PHE A N 1
ATOM 796 C CA . PHE A 1 95 ? 4.138 -0.099 0.701 1.00 84.62 95 PHE A CA 1
ATOM 797 C C . PHE A 1 95 ? 2.713 -0.388 1.199 1.00 84.62 95 PHE A C 1
ATOM 799 O O . PHE A 1 95 ? 1.931 0.534 1.433 1.00 84.62 95 PHE A O 1
ATOM 806 N N . TYR A 1 96 ? 2.365 -1.652 1.444 1.00 84.38 96 TYR A N 1
ATOM 807 C CA . TYR A 1 96 ? 1.034 -2.013 1.940 1.00 84.38 96 TYR A CA 1
ATOM 808 C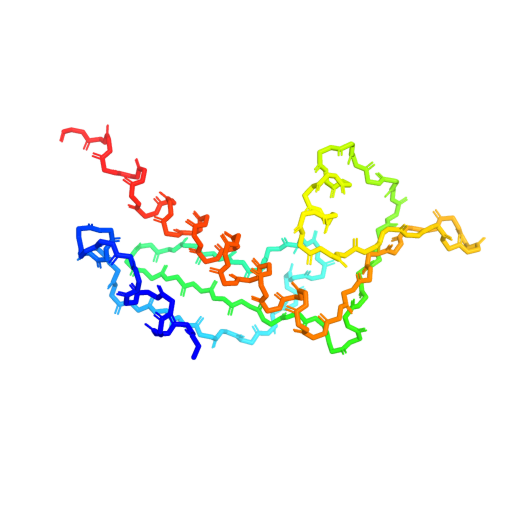 C . TYR A 1 96 ? 0.733 -1.439 3.316 1.00 84.38 96 TYR A C 1
ATOM 810 O O . TYR A 1 96 ? -0.362 -0.934 3.561 1.00 84.38 96 TYR A O 1
ATOM 818 N N . LEU A 1 97 ? 1.679 -1.576 4.238 1.00 85.25 97 LEU A N 1
ATOM 819 C CA . LEU A 1 97 ? 1.457 -1.229 5.632 1.00 85.25 97 LEU A CA 1
ATOM 820 C C . LEU A 1 97 ? 1.504 0.279 5.864 1.00 85.25 97 LEU A C 1
ATOM 822 O O . LEU A 1 97 ? 0.751 0.774 6.698 1.00 85.25 97 LEU A O 1
ATOM 826 N N . ASN A 1 98 ? 2.360 0.995 5.135 1.00 84.19 98 ASN A N 1
ATOM 827 C CA . ASN A 1 98 ? 2.615 2.410 5.393 1.00 84.19 98 ASN A CA 1
ATOM 828 C C . ASN A 1 98 ? 1.932 3.339 4.388 1.00 84.19 98 ASN A C 1
ATOM 830 O O . ASN A 1 98 ? 1.652 4.483 4.731 1.00 84.19 98 ASN A O 1
ATOM 834 N N . ASN A 1 99 ? 1.659 2.872 3.168 1.00 84.81 99 ASN A N 1
ATOM 835 C CA . ASN A 1 99 ? 0.940 3.657 2.170 1.00 84.81 99 ASN A CA 1
ATOM 836 C C . ASN A 1 99 ? -0.522 3.218 2.104 1.00 84.81 99 ASN A C 1
ATOM 838 O O . ASN A 1 99 ? -1.393 3.938 2.579 1.00 84.81 99 ASN A O 1
ATOM 842 N N . VAL A 1 100 ? -0.789 1.999 1.625 1.00 86.19 100 VAL A N 1
ATOM 843 C CA . VAL A 1 100 ? -2.160 1.538 1.349 1.00 86.19 100 VAL A CA 1
ATOM 844 C C . VAL A 1 100 ? -3.025 1.556 2.610 1.00 86.19 100 VAL A C 1
ATOM 846 O O . VAL A 1 100 ? -4.073 2.189 2.632 1.00 86.19 100 VAL A O 1
ATOM 849 N N . LEU A 1 101 ? -2.587 0.904 3.690 1.00 87.75 101 LEU A N 1
ATOM 850 C CA . LEU A 1 101 ? -3.364 0.834 4.930 1.00 87.75 101 LEU A CA 1
ATOM 851 C C . LEU A 1 101 ? -3.631 2.223 5.528 1.00 87.75 101 LEU A C 1
ATOM 853 O O . LEU A 1 101 ? -4.740 2.484 5.990 1.00 87.75 101 LEU A O 1
ATOM 857 N N . ILE A 1 102 ? -2.630 3.105 5.511 1.00 87.88 102 ILE A N 1
ATOM 858 C CA . ILE A 1 102 ? -2.747 4.461 6.060 1.00 87.88 102 ILE A CA 1
ATOM 859 C C . ILE A 1 102 ? -3.641 5.334 5.174 1.00 87.88 102 ILE A C 1
ATOM 861 O O . ILE A 1 102 ? -4.428 6.114 5.702 1.00 87.88 102 ILE A O 1
ATOM 865 N N . HIS A 1 103 ? -3.584 5.168 3.852 1.00 87.25 103 HIS A N 1
ATOM 866 C CA . HIS A 1 103 ? -4.465 5.836 2.896 1.00 87.25 103 HIS A CA 1
ATOM 867 C C . HIS A 1 103 ? -5.935 5.467 3.128 1.00 87.25 103 HIS A C 1
ATOM 869 O O . HIS A 1 103 ? -6.777 6.349 3.295 1.00 87.25 103 HIS A O 1
ATOM 875 N N . GLU A 1 104 ? -6.239 4.169 3.233 1.00 87.50 104 GLU A N 1
ATOM 876 C CA . GLU A 1 104 ? -7.607 3.700 3.490 1.00 87.50 104 GLU A CA 1
ATOM 877 C C . GLU A 1 104 ? -8.114 4.121 4.878 1.00 87.50 104 GLU A C 1
ATOM 879 O O . GLU A 1 104 ? -9.287 4.460 5.044 1.00 87.50 104 GLU A O 1
ATOM 884 N N . LEU A 1 105 ? -7.233 4.146 5.884 1.00 88.19 105 LEU A N 1
ATOM 885 C CA . LEU A 1 105 ? -7.567 4.698 7.196 1.00 88.19 105 LEU A CA 1
ATOM 886 C C . LEU A 1 105 ? -7.826 6.209 7.117 1.00 88.19 105 LEU A C 1
ATOM 888 O O . LEU A 1 105 ? -8.744 6.711 7.757 1.00 88.19 105 LEU A O 1
ATOM 892 N N . GLY A 1 106 ? -7.066 6.925 6.289 1.00 86.88 106 GLY A N 1
ATOM 893 C CA . GLY A 1 106 ? -7.293 8.331 5.974 1.00 86.88 106 GLY A CA 1
ATOM 894 C C . GLY A 1 106 ? -8.700 8.576 5.433 1.00 86.88 106 GLY A C 1
ATOM 895 O O . GLY A 1 106 ? -9.384 9.459 5.936 1.00 86.88 106 GLY A O 1
ATOM 896 N N . HIS A 1 107 ? -9.188 7.747 4.504 1.00 85.38 107 HIS A N 1
ATOM 897 C CA . HIS A 1 107 ? -10.571 7.832 4.012 1.00 85.38 107 HIS A CA 1
ATOM 898 C C . HIS A 1 107 ? -11.621 7.663 5.117 1.00 85.38 107 HIS A C 1
ATOM 900 O O . HIS A 1 107 ? -12.630 8.374 5.135 1.00 85.38 107 HIS A O 1
ATOM 906 N N . LEU A 1 108 ? -11.371 6.763 6.071 1.00 84.19 108 LEU A N 1
ATOM 907 C CA . LEU A 1 108 ? -12.235 6.581 7.236 1.00 84.19 108 LEU A CA 1
ATOM 908 C C . LEU A 1 108 ? -12.281 7.851 8.102 1.00 84.19 108 LEU A C 1
ATOM 910 O O . LEU A 1 108 ? -13.350 8.234 8.572 1.00 84.19 108 LEU A O 1
ATOM 914 N N . LEU A 1 109 ? -11.150 8.538 8.265 1.00 83.25 109 LEU A N 1
ATOM 915 C CA . LEU A 1 109 ? -11.046 9.765 9.058 1.00 83.25 109 LEU A CA 1
ATOM 916 C C . LEU A 1 109 ? -11.569 11.009 8.321 1.00 83.25 109 LEU A C 1
ATOM 918 O O . LEU A 1 109 ? -12.181 11.870 8.949 1.00 83.25 109 LEU A O 1
ATOM 922 N N . ASP A 1 110 ? -11.390 11.096 7.003 1.00 78.00 110 ASP A N 1
ATOM 923 C CA . ASP A 1 110 ? -11.807 12.245 6.186 1.00 78.00 110 ASP A CA 1
ATOM 924 C C . ASP A 1 110 ? -13.332 12.392 6.101 1.00 78.00 110 ASP A C 1
ATOM 926 O O . ASP A 1 110 ? -13.856 13.504 5.994 1.00 78.00 110 ASP A O 1
ATOM 930 N N . THR A 1 111 ? -14.084 11.295 6.239 1.00 59.44 111 THR A N 1
ATOM 931 C CA . THR A 1 111 ? -15.556 11.367 6.324 1.00 59.44 111 THR A CA 1
ATOM 932 C C . THR A 1 111 ? -16.066 12.072 7.590 1.00 59.44 111 THR A C 1
ATOM 934 O O . THR A 1 111 ? -17.251 12.400 7.675 1.00 59.44 111 THR A O 1
ATOM 937 N N . ARG A 1 112 ? -15.178 12.393 8.543 1.00 52.06 112 ARG A N 1
ATOM 938 C CA . ARG A 1 112 ? -15.482 13.081 9.806 1.00 52.06 112 ARG A CA 1
ATOM 939 C C . ARG A 1 112 ? -15.553 14.617 9.692 1.00 52.06 112 ARG A C 1
ATOM 941 O O . ARG A 1 112 ? -15.772 15.272 10.703 1.00 52.06 112 ARG A O 1
ATOM 948 N N . ASN A 1 113 ? -15.443 15.194 8.488 1.00 42.28 113 ASN A N 1
ATOM 949 C CA . ASN A 1 113 ? -15.674 16.632 8.241 1.00 42.28 113 ASN A CA 1
ATOM 950 C C . ASN 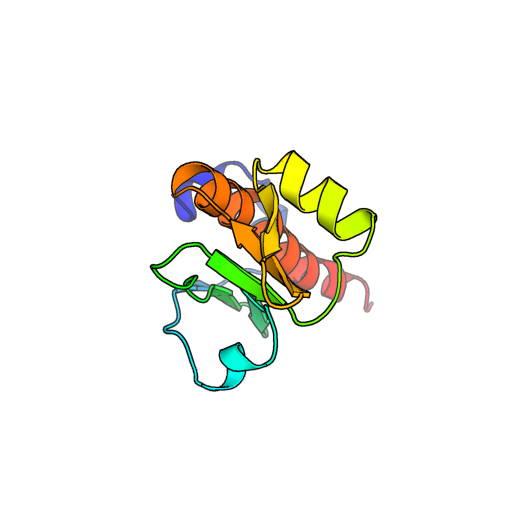A 1 113 ? -17.063 16.982 7.665 1.00 42.28 113 ASN A C 1
ATOM 952 O O . ASN A 1 113 ? -17.273 18.106 7.210 1.00 42.28 113 ASN A O 1
ATOM 956 N N . ASN A 1 114 ? -18.036 16.067 7.718 1.00 42.75 114 ASN A N 1
ATOM 957 C CA . ASN A 1 114 ? -19.447 16.420 7.534 1.00 42.75 114 ASN A CA 1
ATOM 958 C C . ASN A 1 114 ? -20.153 16.534 8.898 1.00 42.75 114 ASN A C 1
ATOM 960 O O . ASN A 1 114 ? -20.685 15.542 9.397 1.00 42.75 114 ASN A O 1
ATOM 964 N N . ASN A 1 115 ? -20.212 17.781 9.390 1.00 34.72 115 ASN A N 1
ATOM 965 C CA . ASN A 1 115 ? -20.975 18.344 10.525 1.00 34.72 115 ASN A CA 1
ATOM 966 C C . ASN A 1 115 ? -20.289 18.439 11.892 1.00 34.72 115 ASN A C 1
ATOM 968 O O . ASN A 1 115 ? -20.152 17.408 12.584 1.00 34.72 115 ASN A O 1
#